Protein AF-A0A0F9W7M0-F1 (afdb_monomer)

Radius of gyration: 15.9 Å; Cα contacts (8 Å, |Δi|>4): 234; chains: 1; bounding box: 41×30×45 Å

Organism: NCBI:txid412755

InterPro domains:
  IPR019096 YopX protein [PF09643] (5-128)
  IPR023385 YopX-like, C-terminal [G3DSA:2.30.30.290] (52-131)

Secondary structure (DSSP, 8-state):
-----B-EEETTTTEEE--S--EEEE-TTS-EEEEETTEEE-GGGSPBEEEEE-TTSPEEETTEEEEE---S---TTS-SS---EEEEEETTEEEEE-TTS-EEEGGGS-TTSEEEEEETTT-THHHHT--

Foldseek 3Di:
DADKFKWAADPVVLDIDGFPDWDWDADPVGQIWIDTPVDIHHVVRIWIFQRDAALVRHTDTAQFKKAFDDAPPPDPPDDPPFRIFGWHDDPHHIFTQTLVRDTHHPVSGDRNRIDGDGGCRNCVVSVVVND

pLDDT: mean 82.36, std 14.89, range [33.66, 96.12]

Mean predicted aligned error: 7.08 Å

Structure (mmCIF, N/CA/C/O backbone):
data_AF-A0A0F9W7M0-F1
#
_entry.id   AF-A0A0F9W7M0-F1
#
loop_
_atom_site.group_PDB
_atom_site.id
_atom_site.type_symbol
_atom_site.label_atom_id
_atom_site.label_alt_id
_atom_site.label_comp_id
_atom_site.label_asym_id
_atom_site.label_entity_id
_atom_site.label_seq_id
_ato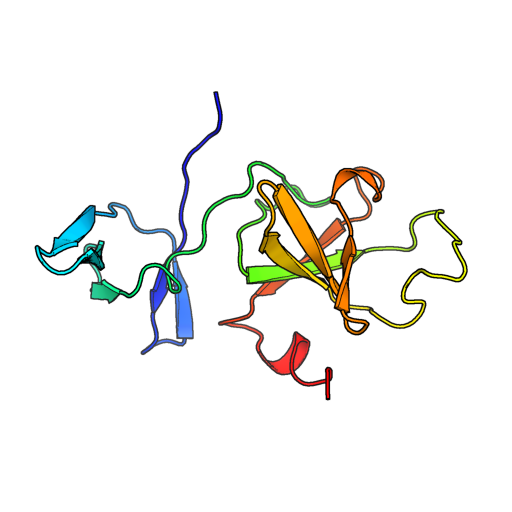m_site.pdbx_PDB_ins_code
_atom_site.Cartn_x
_atom_site.Cartn_y
_atom_site.Cartn_z
_atom_site.occupancy
_atom_site.B_iso_or_equiv
_atom_site.auth_seq_id
_atom_site.auth_comp_id
_atom_site.auth_asym_id
_atom_site.auth_atom_id
_atom_site.pdbx_PDB_model_num
ATOM 1 N N . MET A 1 1 ? -12.058 15.773 -8.228 1.00 71.75 1 MET A N 1
ATOM 2 C CA . MET A 1 1 ? -12.219 15.351 -6.819 1.00 71.75 1 MET A CA 1
ATOM 3 C C . MET A 1 1 ? -11.496 14.021 -6.678 1.00 71.75 1 MET A C 1
ATOM 5 O O . MET A 1 1 ? -11.633 13.215 -7.587 1.00 71.75 1 MET A O 1
ATOM 9 N N . ARG A 1 2 ? -10.663 13.841 -5.647 1.00 83.25 2 ARG A N 1
ATOM 10 C CA . ARG A 1 2 ? -9.911 12.597 -5.409 1.00 83.25 2 ARG A CA 1
ATOM 11 C C . ARG A 1 2 ? -10.854 11.555 -4.789 1.00 83.25 2 ARG A C 1
ATOM 13 O O . ARG A 1 2 ? -11.588 11.908 -3.871 1.00 83.25 2 ARG A O 1
ATOM 20 N N . GLU A 1 3 ? -10.842 10.315 -5.272 1.00 90.62 3 GLU A N 1
ATOM 21 C CA . GLU A 1 3 ? -11.540 9.195 -4.631 1.00 90.62 3 GLU A CA 1
ATOM 22 C C . GLU A 1 3 ? -10.827 8.814 -3.329 1.00 90.62 3 GLU A C 1
ATOM 24 O O . GLU A 1 3 ? -9.600 8.709 -3.289 1.00 90.62 3 GLU A O 1
ATOM 29 N N . ILE A 1 4 ? -11.595 8.597 -2.264 1.00 90.19 4 ILE A N 1
ATOM 30 C CA . ILE A 1 4 ? -11.077 8.158 -0.966 1.00 90.19 4 ILE A CA 1
ATOM 31 C C . ILE A 1 4 ? -11.478 6.695 -0.798 1.00 90.19 4 ILE A C 1
ATOM 33 O O . ILE A 1 4 ? -12.663 6.387 -0.684 1.00 90.19 4 ILE A O 1
ATOM 37 N N . LYS A 1 5 ? -10.488 5.801 -0.835 1.00 92.81 5 LYS A N 1
ATOM 38 C CA . LYS A 1 5 ? -10.652 4.354 -0.656 1.00 92.81 5 LYS A CA 1
ATOM 39 C C . LYS A 1 5 ? -9.522 3.843 0.214 1.00 92.81 5 LYS A C 1
ATOM 41 O O . LYS A 1 5 ? -8.398 4.326 0.111 1.00 92.81 5 LYS A O 1
ATOM 46 N N . PHE A 1 6 ? -9.817 2.830 1.008 1.00 92.38 6 PHE A N 1
ATOM 47 C CA . PHE A 1 6 ? -8.856 2.226 1.911 1.00 92.38 6 PHE A CA 1
ATOM 48 C C . PHE A 1 6 ? -8.898 0.708 1.786 1.00 92.38 6 PHE A C 1
ATOM 50 O O . PHE A 1 6 ? -9.940 0.125 1.474 1.00 92.38 6 PHE A O 1
ATOM 57 N N . ARG A 1 7 ? -7.762 0.081 2.070 1.00 93.56 7 ARG A N 1
ATOM 58 C CA . ARG A 1 7 ? -7.688 -1.316 2.499 1.00 93.56 7 ARG A CA 1
ATOM 59 C C . ARG A 1 7 ? -7.415 -1.331 3.997 1.00 93.56 7 ARG A C 1
ATOM 61 O O . ARG A 1 7 ? -7.010 -0.317 4.553 1.00 93.56 7 ARG A O 1
ATOM 68 N N . ALA A 1 8 ? -7.619 -2.467 4.638 1.00 92.62 8 ALA A N 1
ATOM 69 C CA . ALA A 1 8 ? -7.159 -2.690 5.998 1.00 92.62 8 ALA A CA 1
ATOM 70 C C . ALA A 1 8 ? -6.433 -4.033 6.074 1.00 92.62 8 ALA A C 1
ATOM 72 O O . ALA A 1 8 ? -6.803 -4.986 5.385 1.00 92.62 8 ALA A O 1
ATOM 73 N N . HIS A 1 9 ? -5.360 -4.071 6.858 1.00 91.81 9 HIS A N 1
ATOM 74 C CA . HIS A 1 9 ? -4.574 -5.269 7.126 1.00 91.81 9 HIS A CA 1
ATOM 75 C C . HIS A 1 9 ? -5.089 -5.959 8.378 1.00 91.81 9 HIS A C 1
ATOM 77 O O . HIS A 1 9 ? -5.116 -5.365 9.452 1.00 91.81 9 HIS A O 1
ATOM 83 N N . ASP A 1 10 ? -5.494 -7.218 8.236 1.00 88.50 10 ASP A N 1
ATOM 84 C CA . ASP A 1 10 ? -5.802 -8.080 9.371 1.00 88.50 10 ASP A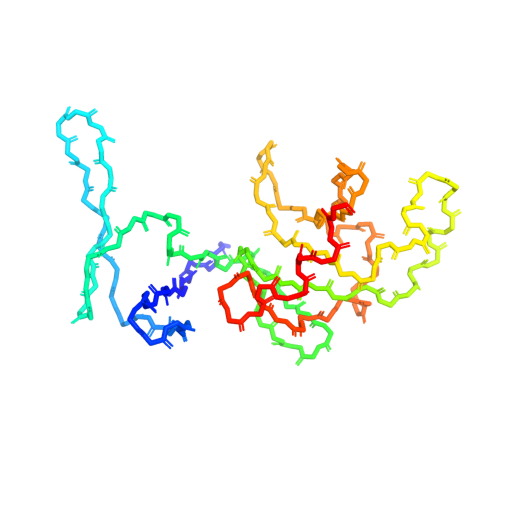 CA 1
ATOM 85 C C . ASP A 1 10 ? -4.516 -8.784 9.841 1.00 88.50 10 ASP A C 1
ATOM 87 O O . ASP A 1 10 ? -4.023 -9.675 9.139 1.00 88.50 10 ASP A O 1
ATOM 91 N N . PRO A 1 11 ? -3.976 -8.446 11.028 1.00 82.56 11 PRO A N 1
ATOM 92 C CA . PRO A 1 11 ? -2.740 -9.040 11.526 1.00 82.56 11 PRO A CA 1
ATOM 93 C C . PRO A 1 11 ? -2.891 -10.521 11.899 1.00 82.56 11 PRO A C 1
ATOM 95 O O . PRO A 1 11 ? -1.885 -11.213 12.036 1.00 82.56 11 PRO A O 1
ATOM 98 N N . VAL A 1 12 ? -4.120 -11.026 12.073 1.00 85.44 12 VAL A N 1
ATOM 99 C CA . VAL A 1 12 ? -4.370 -12.435 12.410 1.00 85.44 12 VAL A CA 1
ATOM 100 C C . VAL A 1 12 ? -4.256 -13.313 11.171 1.00 85.44 12 VAL A C 1
ATOM 102 O O . VAL A 1 12 ? -3.610 -14.359 11.210 1.00 85.44 12 VAL A O 1
ATOM 105 N N . THR A 1 13 ? -4.885 -12.906 10.068 1.00 89.31 13 THR A N 1
ATOM 106 C CA . THR A 1 13 ? -4.849 -13.664 8.806 1.00 89.31 13 THR A CA 1
ATOM 107 C C . THR A 1 13 ? -3.705 -13.254 7.884 1.00 89.31 13 THR A C 1
ATOM 109 O O . THR A 1 13 ? -3.424 -13.965 6.918 1.00 89.31 13 THR A O 1
ATOM 112 N N . ASN A 1 14 ? -3.043 -12.139 8.195 1.00 89.25 14 ASN A N 1
ATOM 113 C CA . ASN A 1 14 ? -2.035 -11.476 7.380 1.00 89.25 14 ASN A CA 1
ATOM 114 C C . ASN A 1 14 ? -2.525 -11.154 5.958 1.00 89.25 14 ASN A C 1
ATOM 116 O O . ASN A 1 14 ? -1.805 -11.378 4.989 1.00 89.25 14 ASN A O 1
ATOM 120 N N . LYS A 1 15 ? -3.769 -10.676 5.830 1.00 90.50 15 LYS A N 1
ATOM 121 C CA . LYS A 1 15 ? -4.394 -10.349 4.540 1.00 90.50 15 LYS A CA 1
ATOM 122 C C . LYS A 1 15 ? -4.917 -8.927 4.499 1.00 90.50 15 LYS A C 1
ATOM 124 O O . LYS A 1 15 ? -5.363 -8.390 5.516 1.00 90.50 15 LYS A O 1
ATOM 129 N N . LEU A 1 16 ? -4.911 -8.345 3.303 1.00 92.50 16 LEU A N 1
ATOM 130 C CA . LEU A 1 16 ? -5.611 -7.095 3.037 1.00 92.50 16 LEU A CA 1
ATOM 131 C C . LEU A 1 16 ? -7.055 -7.371 2.615 1.00 92.50 16 LEU A C 1
ATOM 133 O O . LEU A 1 16 ? -7.344 -8.271 1.827 1.00 92.50 16 LEU A O 1
ATOM 137 N N . PHE A 1 17 ? -7.977 -6.549 3.096 1.00 91.12 17 PHE A N 1
ATOM 138 C CA . PHE A 1 17 ? -9.376 -6.571 2.679 1.00 91.12 17 PHE A CA 1
ATOM 139 C C . PHE A 1 17 ? -9.887 -5.144 2.479 1.00 91.12 17 PHE A C 1
ATOM 141 O O . PHE A 1 17 ? -9.297 -4.173 2.957 1.00 91.12 17 PHE A O 1
ATOM 148 N N . GLN A 1 18 ? -10.991 -5.012 1.746 1.00 90.81 18 GLN A N 1
ATOM 149 C CA . GLN A 1 18 ? -11.701 -3.744 1.615 1.00 90.81 18 GLN A CA 1
ATOM 150 C C . GLN A 1 18 ? -12.784 -3.662 2.696 1.00 90.81 18 GLN A C 1
ATOM 152 O O . GLN A 1 18 ? -13.761 -4.412 2.628 1.00 90.81 18 GLN A O 1
ATOM 157 N N . PRO A 1 19 ? -12.629 -2.791 3.705 1.00 89.00 19 PRO A N 1
ATOM 158 C CA . PRO A 1 19 ? -13.664 -2.594 4.706 1.00 89.00 19 PRO A CA 1
ATOM 159 C C . PRO A 1 19 ? -14.886 -1.899 4.099 1.00 89.00 19 PRO A C 1
ATOM 161 O O . PRO A 1 19 ? -14.760 -0.997 3.272 1.00 89.00 19 PRO A O 1
ATOM 164 N N . SER A 1 20 ? -16.081 -2.279 4.555 1.00 88.69 20 SER A N 1
ATOM 165 C CA . SER A 1 20 ? -17.325 -1.577 4.207 1.00 88.69 20 SER A CA 1
ATOM 166 C C . SER A 1 20 ? -17.455 -0.225 4.912 1.00 88.69 20 SER A C 1
ATOM 168 O O . SER A 1 20 ? -18.181 0.646 4.443 1.00 88.69 20 SER A O 1
ATOM 170 N N . GLU A 1 21 ? -16.770 -0.063 6.046 1.00 90.12 21 GLU A N 1
ATOM 171 C CA . GLU A 1 21 ? -16.757 1.146 6.863 1.00 90.12 21 GLU A CA 1
ATOM 172 C C . GLU A 1 21 ? -15.416 1.275 7.599 1.00 90.12 21 GLU A C 1
ATOM 174 O O . GLU A 1 21 ? -14.847 0.283 8.073 1.00 90.12 21 GLU A O 1
ATOM 179 N N . ILE A 1 22 ? -14.933 2.515 7.690 1.00 90.06 22 ILE A N 1
ATOM 180 C CA . ILE A 1 22 ? -13.765 2.932 8.466 1.00 90.06 22 ILE A CA 1
ATOM 181 C C . ILE A 1 22 ? -14.153 4.168 9.273 1.00 90.06 22 ILE A C 1
ATOM 183 O O . ILE A 1 22 ? -14.644 5.148 8.710 1.00 90.06 22 ILE A O 1
ATOM 187 N N . ILE A 1 23 ? -13.879 4.139 10.575 1.00 92.56 23 ILE A N 1
ATOM 188 C CA . ILE A 1 23 ? -14.094 5.261 11.488 1.00 92.56 23 ILE A CA 1
ATOM 189 C C . ILE A 1 23 ? -12.768 5.609 12.159 1.00 92.56 23 ILE A C 1
ATOM 191 O O . ILE A 1 23 ? -12.180 4.784 12.856 1.00 92.56 23 ILE A O 1
ATOM 195 N N . PHE A 1 24 ? -12.315 6.848 11.975 1.00 91.69 24 PHE A N 1
ATOM 196 C CA . PHE A 1 24 ? -11.146 7.378 12.670 1.00 91.69 24 PHE A CA 1
ATOM 197 C C . PHE A 1 24 ? -11.568 7.956 14.021 1.00 91.69 24 PHE A C 1
ATOM 199 O O . PHE A 1 24 ? -12.367 8.892 14.087 1.00 91.69 24 PHE A O 1
ATOM 206 N N . HIS A 1 25 ? -11.010 7.414 15.097 1.00 93.75 25 HIS A N 1
ATOM 207 C CA . HIS A 1 25 ? -11.172 7.923 16.451 1.00 93.75 25 HIS A CA 1
ATOM 208 C C . HIS A 1 25 ? -9.912 8.669 16.854 1.00 93.75 25 HIS A C 1
ATOM 210 O O . HIS A 1 25 ? -8.826 8.103 16.802 1.00 93.75 25 HIS A O 1
ATOM 216 N N . VAL A 1 26 ? -10.068 9.926 17.262 1.00 94.38 26 VAL A N 1
ATOM 217 C CA . VAL A 1 26 ? -8.973 10.751 17.776 1.00 94.38 26 VAL A CA 1
ATOM 218 C C . VAL A 1 26 ? -9.192 10.952 19.268 1.00 94.38 26 VAL A C 1
ATOM 220 O O . VAL A 1 26 ? -10.213 11.503 19.688 1.00 94.38 26 VAL A O 1
ATOM 223 N N . GLU A 1 27 ? -8.251 10.471 20.065 1.00 92.94 27 GLU A N 1
ATOM 224 C CA . GLU A 1 27 ? -8.249 10.627 21.512 1.00 92.94 27 GLU A CA 1
ATOM 225 C C . GLU A 1 27 ? -7.791 12.030 21.933 1.00 92.94 27 GLU A C 1
ATOM 227 O O . GLU A 1 27 ? -7.246 12.811 21.151 1.00 92.94 27 GLU A O 1
ATOM 232 N N . LYS A 1 28 ? -8.026 12.380 23.204 1.00 94.56 28 LYS A N 1
ATOM 233 C CA . LYS A 1 28 ? -7.680 13.709 23.742 1.00 94.56 28 LYS A CA 1
ATOM 234 C C . LYS A 1 28 ? -6.174 13.973 23.777 1.00 94.56 28 LYS A C 1
ATOM 236 O O . LYS A 1 28 ? -5.771 15.131 23.756 1.00 94.56 28 LYS A O 1
ATOM 241 N N . ASP A 1 29 ? -5.371 12.921 23.868 1.00 94.69 29 ASP A N 1
ATOM 242 C CA . ASP A 1 29 ? -3.909 12.972 23.813 1.00 94.69 29 ASP A CA 1
ATOM 243 C C . ASP A 1 29 ? -3.360 12.964 22.375 1.00 94.69 29 ASP A C 1
ATOM 245 O O . ASP A 1 29 ? -2.152 13.073 22.175 1.00 94.69 29 ASP A O 1
ATOM 249 N N . GLY A 1 30 ? -4.242 12.900 21.372 1.00 91.44 30 GLY A N 1
ATOM 250 C CA . GLY A 1 30 ? -3.887 12.894 19.959 1.00 91.44 30 GLY A CA 1
ATOM 251 C C . GLY A 1 30 ? -3.622 11.506 19.381 1.00 91.44 30 GLY A C 1
ATOM 252 O O . GLY A 1 30 ? -3.293 11.421 18.197 1.00 91.44 30 GLY A O 1
ATOM 253 N N . HIS A 1 31 ? -3.775 10.424 20.153 1.00 92.44 31 HIS A N 1
ATOM 254 C CA . HIS A 1 31 ? -3.721 9.075 19.595 1.00 92.44 31 HIS A CA 1
ATOM 255 C C . HIS A 1 31 ? -4.882 8.830 18.625 1.00 92.44 31 HIS A C 1
ATOM 257 O O . HIS A 1 31 ? -6.003 9.293 18.844 1.00 92.44 31 HIS A O 1
ATOM 263 N N . ILE A 1 32 ? -4.600 8.126 17.525 1.00 92.94 32 ILE A N 1
ATOM 264 C CA . ILE A 1 32 ? -5.581 7.830 16.479 1.00 92.94 32 ILE A CA 1
ATOM 265 C C . ILE A 1 32 ? -5.744 6.320 16.362 1.00 92.94 32 ILE A C 1
ATOM 267 O O . ILE A 1 32 ? -4.761 5.605 16.179 1.00 92.94 32 ILE A O 1
ATOM 271 N N . TRP A 1 33 ? -6.993 5.868 16.389 1.00 92.38 33 TRP A N 1
ATOM 272 C CA . TRP A 1 33 ? -7.380 4.486 16.126 1.00 92.38 33 TRP A CA 1
ATOM 273 C C . TRP A 1 33 ? -8.341 4.419 14.953 1.00 92.38 33 TRP A C 1
ATOM 275 O O . TRP A 1 33 ? -9.120 5.347 14.716 1.00 92.38 33 TRP A O 1
ATOM 285 N N . VAL A 1 34 ? -8.319 3.298 14.243 1.00 90.88 34 VAL A N 1
ATOM 286 C CA . VAL A 1 34 ? -9.252 3.027 13.157 1.00 90.88 34 VAL A CA 1
ATOM 287 C C . VAL A 1 34 ? -10.162 1.873 13.538 1.00 90.88 34 VAL A C 1
ATOM 289 O O . VAL A 1 34 ? -9.702 0.752 13.716 1.00 90.88 34 VAL A O 1
ATOM 292 N N . ASN A 1 35 ? -11.460 2.144 13.625 1.00 90.56 35 ASN A N 1
ATOM 293 C CA . ASN A 1 35 ? -12.482 1.127 13.830 1.00 90.56 35 ASN A CA 1
ATOM 294 C C . ASN A 1 35 ? -13.082 0.693 12.493 1.00 90.56 35 ASN A C 1
ATOM 296 O O . ASN A 1 35 ? -13.402 1.517 11.635 1.00 90.56 35 ASN A O 1
ATOM 300 N N . SER A 1 36 ? -13.274 -0.612 12.346 1.00 87.00 36 SER A N 1
ATOM 301 C CA . SER A 1 36 ? -13.943 -1.246 11.213 1.00 87.00 36 SER A CA 1
ATOM 302 C C . SER A 1 36 ? -14.780 -2.430 11.717 1.00 87.00 36 SER A C 1
ATOM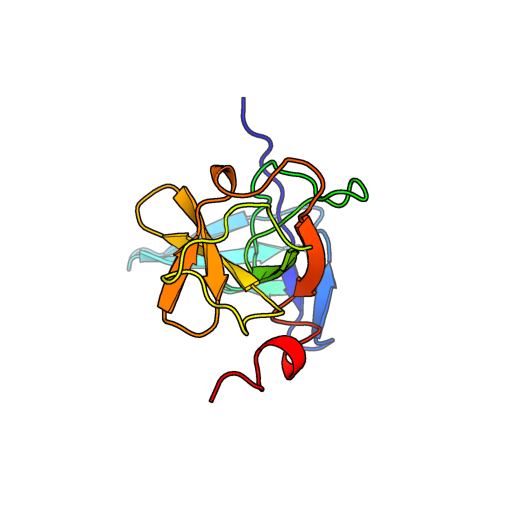 304 O O . SER A 1 36 ? -14.491 -2.947 12.799 1.00 87.00 36 SER A O 1
ATOM 306 N N . PRO A 1 37 ? -15.779 -2.931 10.961 1.00 84.38 37 PRO A N 1
ATOM 307 C CA . PRO A 1 37 ? -16.573 -4.092 11.376 1.00 84.38 37 PRO A CA 1
ATOM 308 C C . PRO A 1 37 ? -15.772 -5.352 11.718 1.00 84.38 37 PRO A C 1
ATOM 310 O O . PRO A 1 37 ? -16.313 -6.257 12.349 1.00 84.38 37 PRO A O 1
ATOM 313 N N . ILE A 1 38 ? -14.506 -5.425 11.305 1.00 80.19 38 ILE A N 1
ATOM 314 C CA . ILE A 1 38 ? -13.656 -6.580 11.572 1.00 80.19 38 ILE A CA 1
ATOM 315 C C . ILE A 1 38 ? -12.575 -6.347 12.642 1.00 80.19 38 ILE A C 1
ATOM 317 O O . ILE A 1 38 ? -11.823 -7.272 12.935 1.00 80.19 38 ILE A O 1
ATOM 321 N N . GLY A 1 39 ? -12.462 -5.144 13.218 1.00 85.06 39 GLY A N 1
ATOM 322 C CA . GLY A 1 39 ? -11.443 -4.883 14.235 1.00 85.06 39 GLY A CA 1
ATOM 323 C C . GLY A 1 39 ? -11.075 -3.419 14.452 1.00 85.06 39 GLY A C 1
ATOM 324 O O . GLY A 1 39 ? -11.621 -2.509 13.825 1.00 85.06 39 GLY A O 1
ATOM 325 N N . ILE A 1 40 ? -10.125 -3.234 15.369 1.00 87.38 40 ILE A N 1
ATOM 326 C CA . ILE A 1 40 ? -9.484 -1.957 15.685 1.00 87.38 40 ILE A CA 1
ATOM 327 C C . ILE A 1 40 ? -8.044 -2.023 15.184 1.00 87.38 40 ILE A C 1
ATOM 329 O O . ILE A 1 40 ? -7.324 -2.973 15.490 1.00 87.38 40 ILE A O 1
ATOM 333 N N . PHE A 1 41 ? -7.635 -1.008 14.437 1.00 86.81 41 PHE A N 1
ATOM 334 C CA . PHE A 1 41 ? -6.347 -0.938 13.761 1.00 86.81 41 PHE A CA 1
ATOM 335 C C . PHE A 1 41 ? -5.624 0.360 14.108 1.00 86.81 41 PHE A C 1
ATOM 337 O O . PHE A 1 41 ? -6.242 1.359 14.495 1.00 86.81 41 PHE A O 1
ATOM 344 N N . THR A 1 42 ? -4.308 0.364 13.923 1.00 89.31 42 THR A N 1
ATOM 345 C CA . THR A 1 42 ? -3.548 1.608 13.816 1.00 89.31 42 THR A CA 1
ATOM 346 C C . THR A 1 42 ? -3.752 2.211 12.415 1.00 89.31 42 THR A C 1
ATOM 348 O O . THR A 1 42 ? -4.050 1.473 11.471 1.00 89.31 42 THR A O 1
ATOM 351 N N . PRO A 1 43 ? -3.626 3.538 12.229 1.00 87.44 43 PRO A N 1
ATOM 352 C CA . PRO A 1 43 ? -3.799 4.173 10.915 1.00 87.44 43 PRO A CA 1
ATOM 353 C C . PRO A 1 43 ? -2.876 3.602 9.828 1.00 87.44 43 PRO A C 1
ATOM 355 O O . PRO A 1 43 ? -3.259 3.474 8.672 1.00 87.44 43 PRO A O 1
ATOM 358 N N . ASP A 1 44 ? -1.672 3.214 10.225 1.00 87.50 44 ASP A N 1
ATOM 359 C CA . ASP A 1 44 ? -0.629 2.562 9.434 1.00 87.50 44 ASP A CA 1
ATOM 360 C C . ASP A 1 44 ? -0.996 1.147 8.961 1.00 87.50 44 ASP A C 1
ATOM 362 O O . ASP A 1 44 ? -0.370 0.642 8.034 1.00 87.50 44 ASP A O 1
ATOM 366 N N . ALA A 1 45 ? -2.032 0.520 9.520 1.00 90.81 45 ALA A N 1
ATOM 367 C CA . ALA A 1 45 ? -2.600 -0.731 9.016 1.00 90.81 45 ALA A CA 1
ATOM 368 C C . ALA A 1 45 ? -3.768 -0.506 8.034 1.00 90.81 45 ALA A C 1
ATOM 370 O O . ALA A 1 45 ? -4.441 -1.464 7.648 1.00 90.81 45 ALA A O 1
ATOM 371 N N . VAL A 1 46 ? -4.025 0.743 7.619 1.00 92.69 46 VAL A N 1
ATOM 372 C CA . VAL A 1 46 ? -5.156 1.114 6.752 1.00 92.69 46 VAL A CA 1
ATOM 373 C C . VAL A 1 46 ? -4.669 1.881 5.514 1.00 92.69 46 VAL A C 1
ATOM 375 O O . VAL A 1 46 ? -4.808 3.106 5.436 1.00 92.69 46 VAL A O 1
ATOM 378 N N . PRO A 1 47 ? -4.077 1.191 4.520 1.00 92.94 47 PRO A N 1
ATOM 379 C CA . PRO A 1 47 ? -3.474 1.860 3.377 1.00 92.94 47 PRO A CA 1
ATOM 380 C C . PRO A 1 47 ? -4.493 2.567 2.483 1.00 92.94 47 PRO A C 1
ATOM 382 O O . PRO A 1 47 ? -5.568 2.038 2.188 1.00 92.94 47 PRO A O 1
ATOM 385 N N . ASN A 1 48 ? -4.128 3.755 2.000 1.00 93.31 48 ASN A N 1
ATOM 386 C CA . ASN A 1 48 ? -4.987 4.616 1.189 1.00 93.31 48 ASN A CA 1
ATOM 387 C C . ASN A 1 48 ? -4.727 4.453 -0.316 1.00 93.31 48 ASN A C 1
ATOM 389 O O . ASN A 1 48 ? -3.582 4.365 -0.759 1.00 93.31 48 ASN A O 1
ATOM 393 N N . TYR A 1 49 ? -5.791 4.491 -1.117 1.00 95.00 49 TYR A N 1
ATOM 394 C CA . TYR A 1 49 ? -5.717 4.518 -2.575 1.00 95.00 49 TYR A CA 1
ATOM 395 C C . TYR A 1 49 ? -5.080 5.820 -3.075 1.00 95.00 49 TYR A C 1
ATOM 397 O O . TYR A 1 49 ? -5.592 6.926 -2.849 1.00 95.00 49 TYR A O 1
ATOM 405 N N . ILE A 1 50 ? -4.000 5.717 -3.849 1.00 93.31 50 ILE A N 1
ATOM 406 C CA . ILE A 1 50 ? -3.250 6.892 -4.320 1.00 93.31 50 ILE A CA 1
ATOM 407 C C . ILE A 1 50 ? -3.885 7.571 -5.541 1.00 93.31 50 ILE A C 1
ATOM 409 O O . ILE A 1 50 ? -3.356 8.563 -6.035 1.00 93.31 50 ILE A O 1
ATOM 413 N N . ASN A 1 51 ? -5.041 7.078 -6.007 1.00 92.44 51 ASN A N 1
ATOM 414 C CA . ASN A 1 51 ? -5.742 7.565 -7.204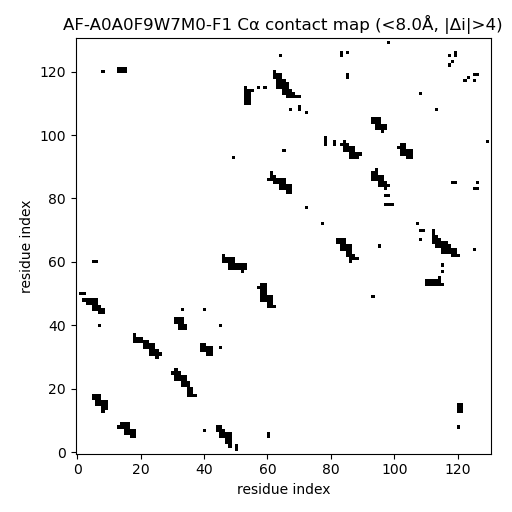 1.00 92.44 51 ASN A CA 1
ATOM 415 C C . ASN A 1 51 ? -5.025 7.283 -8.527 1.00 92.44 51 ASN A C 1
ATOM 417 O O . ASN A 1 51 ? -5.276 7.952 -9.528 1.00 92.44 51 ASN A O 1
ATOM 421 N N . LEU A 1 52 ? -4.171 6.261 -8.538 1.00 91.69 52 LEU A N 1
ATOM 422 C CA . LEU A 1 52 ? -3.497 5.768 -9.730 1.00 91.69 52 LEU A CA 1
ATOM 423 C C . LEU A 1 52 ? -3.782 4.284 -9.913 1.00 91.69 52 LEU A C 1
ATOM 425 O O . LEU A 1 52 ? -3.921 3.540 -8.944 1.00 91.69 52 LEU A O 1
ATOM 429 N N . LYS A 1 53 ? -3.837 3.865 -11.173 1.00 92.69 53 LYS A N 1
ATOM 430 C CA . LYS A 1 53 ? -3.894 2.460 -11.554 1.00 92.69 53 LYS A CA 1
ATOM 431 C C . LYS A 1 53 ? -2.600 2.073 -12.248 1.00 92.69 53 LYS A C 1
ATOM 433 O O . LYS A 1 53 ? -2.000 2.903 -12.933 1.00 92.69 53 LYS A O 1
ATOM 438 N N . ASP A 1 54 ? -2.183 0.836 -12.049 1.00 92.62 54 ASP A N 1
ATOM 439 C CA . ASP A 1 54 ? -1.038 0.259 -12.739 1.00 92.62 54 ASP A CA 1
ATOM 440 C C . ASP A 1 54 ? -1.380 -0.084 -14.206 1.00 92.62 54 ASP A C 1
ATOM 442 O O . ASP A 1 54 ? -2.495 0.165 -14.682 1.00 92.62 54 ASP A O 1
ATOM 446 N N . LYS A 1 55 ? -0.427 -0.666 -14.943 1.00 91.06 55 LYS A N 1
ATOM 447 C CA . LYS A 1 55 ? -0.610 -1.044 -16.355 1.00 91.06 55 LYS A CA 1
ATOM 448 C C . LYS A 1 55 ? -1.719 -2.078 -16.589 1.00 91.06 55 LYS A C 1
ATOM 450 O O . LYS A 1 55 ? -2.258 -2.149 -17.690 1.00 91.06 55 LYS A O 1
ATOM 455 N N . ASN A 1 56 ? -2.068 -2.855 -15.565 1.00 92.88 56 ASN A N 1
ATOM 456 C CA . ASN A 1 56 ? -3.100 -3.888 -15.599 1.00 92.88 56 ASN A CA 1
ATOM 457 C C . ASN A 1 56 ? -4.461 -3.365 -15.096 1.00 92.88 56 ASN A C 1
ATOM 459 O O . ASN A 1 56 ? -5.429 -4.121 -15.015 1.00 92.88 56 ASN A O 1
ATOM 463 N N . GLY A 1 57 ? -4.563 -2.071 -14.766 1.00 92.56 57 GLY A N 1
ATOM 464 C CA . GLY A 1 57 ? -5.784 -1.457 -14.249 1.00 92.56 57 GLY A CA 1
ATOM 465 C C . GLY A 1 57 ? -6.034 -1.716 -12.760 1.00 92.56 57 GLY A C 1
ATOM 466 O O . GLY A 1 57 ? -7.124 -1.392 -12.272 1.00 92.56 57 GLY A O 1
ATOM 467 N N . VAL A 1 58 ? -5.052 -2.264 -12.040 1.00 94.88 58 VAL A N 1
ATOM 468 C CA . VAL A 1 58 ? -5.109 -2.492 -10.593 1.00 94.88 58 VAL A CA 1
ATOM 469 C C . VAL A 1 58 ? -4.920 -1.159 -9.879 1.00 94.88 58 VAL A C 1
ATOM 471 O O . VAL A 1 58 ? -4.003 -0.400 -10.180 1.00 94.88 58 VAL A O 1
ATOM 474 N N . GLU A 1 59 ? -5.813 -0.848 -8.943 1.00 95.50 59 GLU A N 1
ATOM 475 C CA . GLU A 1 59 ? -5.691 0.330 -8.081 1.00 95.50 59 GLU A CA 1
ATOM 476 C C . GLU A 1 59 ? -4.462 0.217 -7.172 1.00 95.50 59 GLU A C 1
ATOM 478 O O . GLU A 1 59 ? -4.297 -0.796 -6.491 1.00 95.50 59 GLU A O 1
ATOM 483 N N . ILE A 1 60 ? -3.650 1.276 -7.136 1.00 95.06 60 ILE A N 1
ATOM 484 C CA . ILE A 1 60 ? -2.420 1.355 -6.344 1.00 95.06 60 ILE A CA 1
ATOM 485 C C . ILE A 1 60 ? -2.712 2.003 -4.985 1.00 95.06 60 ILE A C 1
ATOM 487 O O . ILE A 1 60 ? -3.285 3.095 -4.910 1.00 95.06 60 ILE A O 1
ATOM 491 N N . TYR A 1 61 ? -2.292 1.354 -3.909 1.00 96.12 61 TYR A N 1
ATOM 492 C CA . TYR A 1 61 ? -2.444 1.799 -2.528 1.00 96.12 61 TYR A CA 1
ATOM 493 C C . TYR A 1 61 ? -1.077 2.089 -1.897 1.00 96.12 61 TYR A C 1
ATOM 495 O O . TYR A 1 61 ? -0.033 1.656 -2.385 1.00 96.12 61 TYR A O 1
ATOM 503 N N . GLU A 1 62 ? -1.070 2.846 -0.802 1.00 95.12 62 GLU A N 1
ATOM 504 C CA . GLU A 1 62 ? 0.105 2.944 0.069 1.00 95.12 62 GLU A CA 1
ATOM 505 C C . GLU A 1 62 ? 0.586 1.543 0.493 1.00 95.12 62 GLU A C 1
ATOM 507 O O . GLU A 1 62 ? -0.215 0.634 0.696 1.00 95.12 62 GLU A O 1
ATOM 512 N N . GLY A 1 63 ? 1.900 1.338 0.584 1.00 93.81 63 GLY A N 1
ATOM 513 C CA . GLY A 1 63 ? 2.466 0.035 0.946 1.00 93.81 63 GLY A CA 1
ATOM 514 C C . GLY A 1 63 ? 2.383 -1.046 -0.142 1.00 93.81 63 GLY A C 1
ATOM 515 O O . GLY A 1 63 ? 2.922 -2.132 0.073 1.00 93.81 63 GLY A O 1
ATOM 516 N N . ASP A 1 64 ? 1.783 -0.777 -1.307 1.00 95.81 64 ASP A N 1
ATOM 517 C CA . ASP A 1 64 ? 1.921 -1.668 -2.463 1.00 95.81 64 ASP A CA 1
ATOM 518 C C . ASP A 1 64 ? 3.392 -1.721 -2.916 1.00 95.81 64 ASP A C 1
ATOM 520 O O . ASP A 1 64 ? 4.162 -0.767 -2.763 1.00 95.81 64 ASP A O 1
ATOM 524 N N . ILE A 1 65 ? 3.779 -2.857 -3.485 1.00 93.62 65 ILE A N 1
ATOM 525 C CA . ILE A 1 65 ? 5.094 -3.107 -4.065 1.00 93.62 65 ILE A CA 1
ATOM 526 C C . ILE A 1 65 ? 4.909 -3.184 -5.571 1.00 93.62 65 ILE A C 1
ATOM 528 O O . ILE A 1 65 ? 4.188 -4.043 -6.083 1.00 93.62 65 ILE A O 1
ATOM 532 N N . ALA A 1 66 ? 5.555 -2.270 -6.280 1.00 90.62 66 ALA A N 1
ATOM 533 C CA . ALA A 1 66 ? 5.464 -2.151 -7.717 1.00 90.62 66 ALA A CA 1
ATOM 534 C C . ALA A 1 66 ? 6.778 -2.531 -8.396 1.00 90.62 66 ALA A C 1
ATOM 536 O O . ALA A 1 66 ? 7.865 -2.152 -7.963 1.00 90.62 66 ALA A O 1
ATOM 537 N N . ARG A 1 67 ? 6.667 -3.229 -9.519 1.00 87.31 67 ARG A N 1
ATOM 538 C CA . ARG A 1 67 ? 7.740 -3.413 -10.488 1.00 87.31 67 ARG A CA 1
ATOM 539 C C . ARG A 1 67 ? 7.611 -2.348 -11.565 1.00 87.31 67 ARG A C 1
ATOM 541 O O . ARG A 1 67 ? 6.517 -2.106 -12.071 1.00 87.31 67 ARG A O 1
ATOM 548 N N . CYS A 1 68 ? 8.734 -1.744 -11.933 1.00 79.06 68 CYS A N 1
ATOM 549 C CA . CYS A 1 68 ? 8.801 -0.816 -13.053 1.00 79.06 68 CYS A CA 1
ATOM 550 C C . CYS A 1 68 ? 9.575 -1.474 -14.194 1.00 79.06 68 CYS A C 1
ATOM 552 O O . CYS A 1 68 ? 10.769 -1.733 -14.065 1.00 79.06 68 CYS A O 1
ATOM 554 N N . GLU A 1 69 ? 8.900 -1.765 -15.302 1.00 70.19 69 GLU A N 1
ATOM 555 C CA . GLU A 1 69 ? 9.582 -2.177 -16.527 1.00 70.19 69 GLU A CA 1
ATOM 556 C C . GLU A 1 69 ? 10.361 -0.984 -17.082 1.00 70.19 69 GLU A C 1
ATOM 558 O O . GLU A 1 69 ? 9.850 0.132 -17.114 1.00 70.19 69 GLU A O 1
ATOM 563 N N . GLU A 1 70 ? 11.620 -1.232 -17.439 1.00 59.28 70 GLU A N 1
ATOM 564 C CA . GLU A 1 70 ? 12.642 -0.279 -17.876 1.00 59.28 70 GLU A CA 1
ATOM 565 C C . GLU A 1 70 ? 12.052 1.007 -18.489 1.00 59.28 70 GLU A C 1
ATOM 567 O O . GLU A 1 70 ? 11.686 1.062 -19.666 1.00 59.28 70 GLU A O 1
ATOM 572 N N . SER A 1 71 ? 11.934 2.070 -17.683 1.00 50.47 71 SER A N 1
ATOM 573 C CA . SER A 1 71 ? 11.657 3.379 -18.253 1.00 50.47 71 SER A CA 1
ATOM 574 C C . SER A 1 71 ? 12.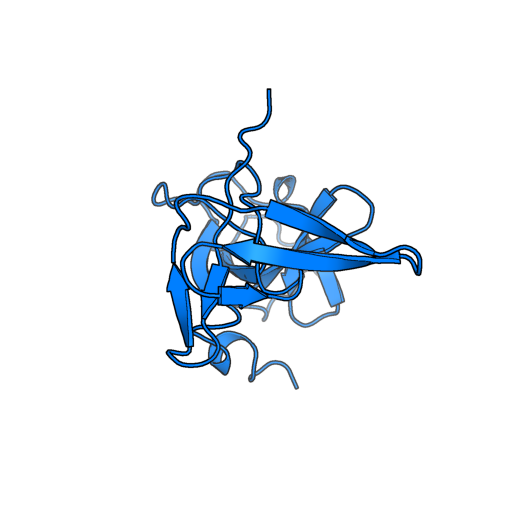912 3.790 -19.014 1.00 50.47 71 SER A C 1
ATOM 576 O O . SER A 1 71 ? 14.042 3.599 -18.564 1.00 50.47 71 SER A O 1
ATOM 578 N N . SER A 1 72 ? 12.739 4.399 -20.180 1.00 44.97 72 SER A N 1
ATOM 579 C CA . SER A 1 72 ? 13.818 4.990 -20.981 1.00 44.97 72 SER A CA 1
ATOM 580 C C . SER A 1 72 ? 14.625 6.078 -20.245 1.00 44.97 72 SER A C 1
ATOM 582 O O . SER A 1 72 ? 15.488 6.723 -20.840 1.00 44.97 72 SER A O 1
ATOM 584 N N . VAL A 1 73 ? 14.378 6.293 -18.950 1.00 45.97 73 VAL A N 1
ATOM 585 C CA . VAL A 1 73 ? 15.156 7.138 -18.051 1.00 45.97 73 VAL A CA 1
ATOM 586 C C . VAL A 1 73 ? 16.407 6.368 -17.615 1.00 45.97 73 VAL A C 1
ATOM 588 O O . VAL A 1 73 ? 16.611 6.018 -16.456 1.00 45.97 73 VAL A O 1
ATOM 591 N N . ARG A 1 74 ? 17.307 6.137 -18.579 1.00 46.00 74 ARG A N 1
ATOM 592 C CA . ARG A 1 74 ? 18.718 5.839 -18.307 1.00 46.00 74 ARG A CA 1
ATOM 593 C C . ARG A 1 74 ? 19.361 7.079 -17.695 1.00 46.00 74 ARG A C 1
ATOM 595 O O . ARG A 1 74 ? 20.055 7.824 -18.384 1.00 46.00 74 ARG A O 1
ATOM 602 N N . SER A 1 75 ? 19.143 7.321 -16.410 1.00 48.56 75 SER A N 1
ATOM 603 C CA . SER A 1 75 ? 20.021 8.212 -15.663 1.00 48.56 75 SER A CA 1
ATOM 604 C C . SER A 1 75 ? 20.956 7.366 -14.793 1.00 48.56 75 SER A C 1
ATOM 606 O O . SER A 1 75 ? 20.509 6.435 -14.129 1.00 48.56 75 SER A O 1
ATOM 608 N N . PRO A 1 76 ? 22.272 7.644 -14.804 1.00 49.66 76 PRO A N 1
ATOM 609 C CA . PRO A 1 76 ? 23.265 6.897 -14.029 1.00 49.66 76 PRO A CA 1
ATOM 610 C C . PRO A 1 76 ? 23.089 7.021 -12.504 1.00 49.66 76 PRO A C 1
ATOM 612 O O . PRO A 1 76 ? 23.820 6.364 -11.769 1.00 49.66 76 PRO A O 1
ATOM 615 N N . LEU A 1 77 ? 22.133 7.841 -12.049 1.00 51.62 77 LEU A N 1
ATOM 616 C CA . LEU A 1 77 ? 21.694 7.976 -10.657 1.00 51.62 77 LEU A CA 1
ATOM 617 C C . LEU A 1 77 ? 20.496 7.080 -10.306 1.00 51.62 77 LEU A C 1
ATOM 619 O O . LEU A 1 77 ? 20.117 7.021 -9.141 1.00 51.62 77 LEU A O 1
ATOM 623 N N . TYR A 1 78 ? 19.868 6.442 -11.296 1.00 55.00 78 TYR A N 1
ATOM 624 C CA . TYR A 1 78 ? 18.728 5.565 -11.070 1.00 55.00 78 TYR A CA 1
ATOM 625 C C . TYR A 1 78 ? 19.235 4.189 -10.691 1.00 55.00 78 TYR A C 1
ATOM 627 O O . TYR A 1 78 ? 20.205 3.680 -11.261 1.00 55.00 78 TYR A O 1
ATOM 635 N N . ASP A 1 79 ? 18.566 3.631 -9.699 1.00 54.62 79 ASP A N 1
ATOM 636 C CA . ASP A 1 79 ? 18.823 2.329 -9.135 1.00 54.62 79 ASP A CA 1
ATOM 637 C C . ASP A 1 79 ? 18.721 1.266 -10.239 1.00 54.62 79 ASP A C 1
ATOM 639 O O . ASP A 1 79 ? 17.646 0.777 -10.572 1.00 54.62 79 ASP A O 1
ATOM 643 N N . ARG A 1 80 ? 19.852 0.950 -10.883 1.00 51.41 80 ARG A N 1
ATOM 644 C CA . ARG A 1 80 ? 19.921 -0.046 -11.966 1.00 51.41 80 ARG A CA 1
ATOM 645 C C . ARG A 1 80 ? 19.618 -1.465 -11.470 1.00 51.41 80 ARG A C 1
ATOM 647 O O . ARG A 1 80 ? 19.630 -2.388 -12.281 1.00 51.41 80 ARG A O 1
ATOM 654 N N . TYR A 1 81 ? 19.380 -1.631 -10.168 1.00 51.75 81 TYR A N 1
ATOM 655 C CA . TYR A 1 81 ? 19.235 -2.915 -9.497 1.00 51.75 81 TYR A CA 1
ATOM 656 C C . TYR A 1 81 ? 17.929 -3.053 -8.706 1.00 51.75 81 TYR A C 1
ATOM 658 O O . TYR A 1 81 ? 17.483 -4.188 -8.533 1.00 51.75 81 TYR A O 1
ATOM 666 N N . ALA A 1 82 ? 17.282 -1.954 -8.294 1.00 58.44 82 ALA A N 1
ATOM 667 C CA . ALA A 1 82 ? 15.963 -2.036 -7.673 1.00 58.44 82 ALA A CA 1
ATOM 668 C C . ALA A 1 82 ? 14.940 -2.593 -8.674 1.00 58.44 82 ALA A C 1
ATOM 670 O O . ALA A 1 82 ? 14.553 -1.962 -9.658 1.00 58.44 82 ALA A O 1
ATOM 671 N N . THR A 1 83 ? 14.514 -3.823 -8.410 1.00 69.25 83 THR A N 1
ATOM 672 C CA . THR A 1 83 ? 13.503 -4.547 -9.193 1.00 69.25 83 THR A CA 1
ATOM 673 C C . THR A 1 83 ? 12.095 -4.352 -8.624 1.00 69.25 83 THR A C 1
ATOM 675 O O . THR A 1 83 ? 11.110 -4.585 -9.326 1.00 69.25 83 THR A O 1
ATOM 678 N N . HIS A 1 84 ? 12.012 -3.886 -7.375 1.00 83.31 84 HIS A N 1
ATOM 679 C CA . HIS A 1 84 ? 10.801 -3.742 -6.579 1.00 83.31 84 HIS A CA 1
ATOM 680 C C . HIS A 1 84 ? 10.828 -2.378 -5.884 1.00 83.31 84 HIS A C 1
ATOM 682 O O . HIS A 1 84 ? 11.842 -1.983 -5.318 1.00 83.31 84 HIS A O 1
ATOM 688 N N . PHE A 1 85 ? 9.715 -1.653 -5.923 1.00 87.00 85 PHE A N 1
ATOM 689 C CA . PHE A 1 85 ? 9.590 -0.331 -5.323 1.00 87.00 85 PHE A CA 1
ATOM 690 C C . PHE A 1 85 ? 8.375 -0.289 -4.413 1.00 87.00 85 PHE A C 1
ATOM 692 O O . PHE A 1 85 ? 7.273 -0.637 -4.829 1.00 87.00 85 PHE A O 1
ATOM 699 N N . LYS A 1 86 ? 8.546 0.203 -3.190 1.00 91.62 86 LYS A N 1
ATOM 700 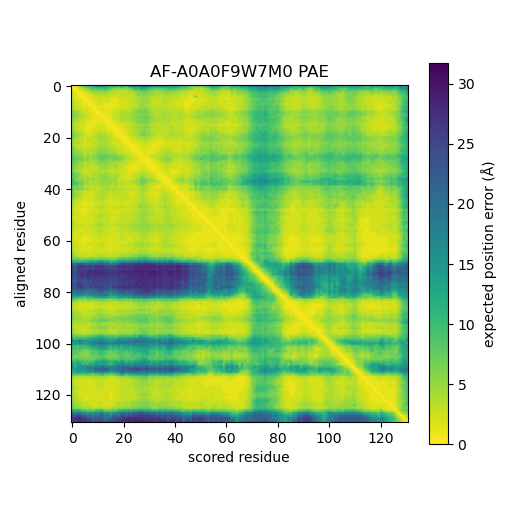C CA . LYS A 1 86 ? 7.435 0.399 -2.259 1.00 91.62 86 LYS A CA 1
ATOM 701 C C . LYS A 1 86 ? 6.753 1.742 -2.515 1.00 91.62 86 LYS A C 1
ATOM 703 O O . LYS A 1 86 ? 7.424 2.768 -2.613 1.00 91.62 86 LYS A O 1
ATOM 708 N N . VAL A 1 87 ? 5.427 1.754 -2.561 1.00 92.81 87 VAL A N 1
ATOM 709 C CA . VAL A 1 87 ? 4.623 2.977 -2.636 1.00 92.81 87 VAL A CA 1
ATOM 710 C C . VAL A 1 87 ? 4.569 3.641 -1.261 1.00 92.81 87 VAL A C 1
ATOM 712 O O . VAL A 1 87 ? 4.081 3.055 -0.296 1.00 92.81 87 VAL A O 1
ATOM 715 N N . GLU A 1 88 ? 5.060 4.875 -1.159 1.00 91.50 88 GLU A N 1
ATOM 716 C CA . GLU A 1 88 ? 5.138 5.618 0.103 1.00 91.50 88 GLU A CA 1
ATOM 717 C C . GLU A 1 88 ? 4.681 7.071 -0.079 1.00 91.50 88 GLU A C 1
ATOM 719 O O . GLU A 1 88 ? 4.911 7.686 -1.124 1.00 91.50 88 GLU A O 1
ATOM 724 N N . TYR A 1 89 ? 4.037 7.629 0.947 1.00 89.38 89 TYR A N 1
ATOM 725 C CA . TYR A 1 89 ? 3.718 9.050 1.024 1.00 89.38 89 TYR A CA 1
ATOM 726 C C . TYR A 1 89 ? 4.775 9.778 1.853 1.00 89.38 89 TYR A C 1
ATOM 728 O O . TYR A 1 89 ? 4.989 9.464 3.022 1.00 89.38 89 TYR A O 1
ATOM 736 N N . ALA A 1 90 ? 5.416 10.780 1.264 1.00 86.88 90 ALA A N 1
ATOM 737 C CA . ALA A 1 90 ? 6.370 11.641 1.953 1.00 86.88 90 ALA A CA 1
ATOM 738 C C . ALA A 1 90 ? 6.309 13.043 1.343 1.00 86.88 90 ALA A C 1
ATOM 740 O O . ALA A 1 90 ? 5.867 13.207 0.215 1.00 86.88 90 ALA A O 1
ATOM 741 N N . TYR A 1 91 ? 6.723 14.081 2.071 1.00 87.88 91 TYR A N 1
ATOM 742 C CA . TYR A 1 91 ? 6.875 15.442 1.519 1.00 87.88 91 TYR A CA 1
ATOM 743 C C . TYR A 1 91 ? 5.672 15.984 0.711 1.00 87.88 91 TYR A C 1
ATOM 745 O O . TYR A 1 91 ? 5.837 16.817 -0.178 1.00 87.88 91 TYR A O 1
ATOM 753 N N . GLY A 1 92 ? 4.453 15.528 1.017 1.00 87.12 92 GLY A N 1
ATOM 754 C CA . GLY A 1 92 ? 3.230 15.974 0.349 1.00 87.12 92 GLY A CA 1
ATOM 755 C C . GLY A 1 92 ? 2.840 15.217 -0.925 1.00 87.12 92 GLY A C 1
ATOM 756 O O . GLY A 1 92 ? 1.803 15.549 -1.497 1.00 87.12 92 GLY A O 1
ATOM 757 N N . ILE A 1 93 ? 3.616 14.228 -1.388 1.00 87.50 93 ILE A N 1
ATOM 758 C CA . ILE A 1 93 ? 3.285 13.440 -2.587 1.00 87.50 93 ILE A CA 1
ATOM 759 C C . ILE A 1 93 ? 3.610 11.945 -2.422 1.00 87.50 93 ILE A C 1
ATOM 761 O O . ILE A 1 93 ? 4.312 11.529 -1.501 1.00 87.50 93 ILE A O 1
ATOM 765 N N . PHE A 1 94 ? 3.071 11.128 -3.328 1.00 89.56 94 PHE A N 1
ATOM 766 C CA . PHE A 1 94 ? 3.379 9.701 -3.414 1.00 89.56 94 PHE A CA 1
ATOM 767 C C . PHE A 1 94 ? 4.625 9.452 -4.262 1.00 89.56 94 PHE A C 1
ATOM 769 O O . PHE A 1 94 ? 4.790 10.054 -5.328 1.00 89.56 94 PHE A O 1
ATOM 776 N N . TYR A 1 95 ? 5.456 8.517 -3.813 1.00 89.38 95 TYR A N 1
ATOM 777 C CA . TYR A 1 95 ? 6.677 8.098 -4.490 1.00 89.38 95 TYR A CA 1
ATOM 778 C C . TYR A 1 95 ? 6.817 6.579 -4.494 1.00 89.38 95 TYR A C 1
ATOM 780 O O . TYR A 1 95 ? 6.242 5.873 -3.667 1.00 89.38 95 TYR A O 1
ATOM 788 N N . LEU A 1 96 ? 7.647 6.108 -5.414 1.00 87.12 96 LEU A N 1
ATOM 789 C CA . LEU A 1 96 ? 8.198 4.768 -5.455 1.00 87.12 96 LEU A CA 1
ATOM 790 C C . LEU A 1 96 ? 9.565 4.798 -4.767 1.00 87.12 96 LEU A C 1
ATOM 792 O O . LEU A 1 96 ? 10.491 5.470 -5.225 1.00 87.12 96 LEU A O 1
ATOM 796 N N . ARG A 1 97 ? 9.677 4.109 -3.635 1.00 85.25 97 ARG A N 1
ATOM 797 C CA . ARG A 1 97 ? 10.907 3.988 -2.856 1.00 85.25 97 ARG A CA 1
ATOM 798 C C . ARG A 1 97 ? 11.603 2.679 -3.212 1.00 85.25 97 ARG A C 1
ATOM 800 O O . ARG A 1 97 ? 11.050 1.614 -2.947 1.00 85.25 97 ARG A O 1
ATOM 807 N N . GLY A 1 98 ? 12.786 2.790 -3.811 1.00 78.00 98 GLY A N 1
ATOM 808 C CA . GLY A 1 98 ? 13.692 1.665 -4.055 1.00 78.00 98 GLY A CA 1
ATOM 809 C C . GLY A 1 98 ? 14.738 1.517 -2.947 1.00 78.00 98 GLY A C 1
ATOM 810 O O . GLY A 1 98 ? 14.646 2.155 -1.891 1.00 78.00 98 GLY A O 1
ATOM 811 N N . ASP A 1 99 ? 15.756 0.710 -3.221 1.00 70.44 99 ASP A N 1
ATOM 812 C CA . ASP A 1 99 ? 16.760 0.254 -2.252 1.00 70.44 99 ASP A CA 1
ATOM 813 C C . ASP A 1 99 ? 17.724 1.378 -1.842 1.00 70.44 99 ASP A C 1
ATOM 815 O O . ASP A 1 99 ? 18.120 1.503 -0.684 1.00 70.44 99 ASP A O 1
ATOM 819 N N . THR A 1 100 ? 18.063 2.267 -2.775 1.00 64.00 100 THR A N 1
ATOM 820 C CA . THR A 1 100 ? 19.086 3.315 -2.591 1.00 64.00 100 THR A CA 1
ATOM 821 C C . THR A 1 100 ? 18.620 4.573 -1.841 1.00 64.00 100 THR A C 1
ATOM 823 O O . THR A 1 100 ? 19.260 5.620 -1.927 1.00 64.00 100 THR A O 1
ATOM 826 N N . HIS A 1 101 ? 17.519 4.513 -1.081 1.00 63.62 101 HIS A N 1
ATOM 827 C CA . HIS A 1 101 ? 16.872 5.671 -0.427 1.00 63.62 101 HIS A CA 1
ATOM 828 C C . HIS A 1 101 ? 16.449 6.807 -1.382 1.00 63.62 101 HIS A C 1
ATOM 830 O O . HIS A 1 101 ? 16.009 7.867 -0.928 1.00 63.62 101 HIS A O 1
ATOM 836 N N . VAL A 1 102 ? 16.536 6.600 -2.697 1.00 69.00 102 VAL A N 1
ATOM 837 C CA . VAL A 1 102 ? 16.057 7.554 -3.695 1.00 69.00 102 VAL A CA 1
ATOM 838 C C . VAL A 1 102 ? 14.536 7.432 -3.803 1.00 69.00 102 VAL A C 1
ATOM 840 O O . VAL A 1 102 ? 13.985 6.341 -3.956 1.00 69.00 102 VAL A O 1
ATOM 843 N N . LEU A 1 103 ? 13.848 8.570 -3.697 1.00 69.50 103 LEU A N 1
ATOM 844 C CA . LEU A 1 103 ? 12.406 8.662 -3.903 1.00 69.50 103 LEU A CA 1
ATOM 845 C C . LEU A 1 103 ? 12.131 8.970 -5.373 1.00 69.50 103 LEU A C 1
ATOM 847 O O . LEU A 1 103 ? 12.560 10.010 -5.874 1.00 69.50 103 LEU A O 1
ATOM 851 N N . HIS A 1 104 ? 11.390 8.095 -6.049 1.00 75.88 104 HIS A N 1
ATOM 852 C CA . HIS A 1 104 ? 11.032 8.266 -7.453 1.00 75.88 104 HIS A CA 1
ATOM 853 C C . HIS A 1 104 ? 9.57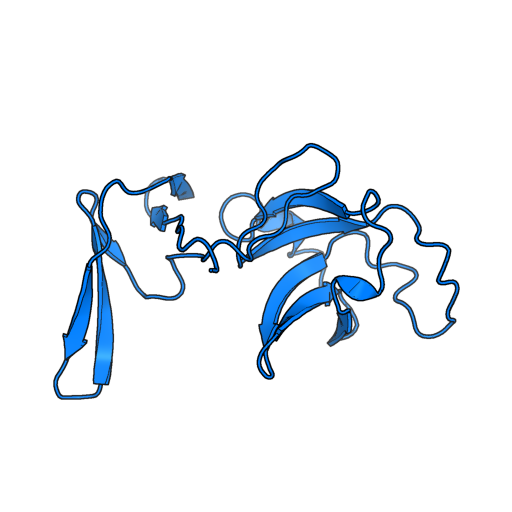4 8.726 -7.593 1.00 75.88 104 HIS A C 1
ATOM 855 O O . HIS A 1 104 ? 8.657 7.967 -7.271 1.00 75.88 104 HIS A O 1
ATOM 861 N N . PRO A 1 105 ? 9.312 9.960 -8.056 1.00 79.50 105 PRO A N 1
ATOM 862 C CA . PRO A 1 105 ? 7.960 10.406 -8.365 1.00 79.50 105 PRO A CA 1
ATOM 863 C C . PRO A 1 105 ? 7.298 9.488 -9.395 1.00 79.50 105 PRO A C 1
ATOM 865 O O . PRO A 1 105 ? 7.918 9.106 -10.384 1.00 79.50 105 PRO A O 1
ATOM 868 N N . PHE A 1 106 ? 5.997 9.228 -9.246 1.00 78.75 106 PHE A N 1
ATOM 869 C CA . PHE A 1 106 ? 5.233 8.459 -10.241 1.00 78.75 106 PHE A CA 1
ATOM 870 C C . PHE A 1 106 ? 5.281 9.068 -11.653 1.00 78.75 106 PHE A C 1
ATOM 872 O O . PHE A 1 106 ? 5.183 8.341 -12.635 1.00 78.75 106 PHE A O 1
ATOM 879 N N . ARG A 1 107 ? 5.466 10.392 -11.764 1.00 74.44 107 ARG A N 1
ATOM 880 C CA . ARG A 1 107 ? 5.592 11.106 -13.048 1.00 74.44 107 ARG A CA 1
ATOM 881 C C . ARG A 1 107 ? 6.829 10.686 -13.850 1.00 74.44 107 ARG A C 1
ATOM 883 O O . ARG A 1 107 ? 6.844 10.865 -15.063 1.00 74.44 107 ARG A O 1
ATOM 890 N N . ASP A 1 108 ? 7.862 10.173 -13.189 1.00 70.81 108 ASP A N 1
ATOM 891 C CA . ASP A 1 108 ? 9.128 9.836 -13.847 1.00 70.81 108 ASP A CA 1
ATOM 892 C C . ASP A 1 108 ? 9.066 8.478 -14.571 1.00 70.81 108 ASP A C 1
ATOM 894 O O . ASP A 1 108 ? 9.974 8.124 -15.324 1.00 70.81 108 ASP A O 1
ATOM 898 N N . TYR A 1 109 ? 7.965 7.741 -14.406 1.00 69.25 109 TYR A N 1
ATOM 899 C CA . TYR A 1 109 ? 7.672 6.508 -15.124 1.00 69.25 109 TYR A CA 1
ATOM 900 C C . TYR A 1 109 ? 6.614 6.750 -16.201 1.00 69.25 109 TYR A C 1
ATOM 902 O O . TYR A 1 109 ? 5.663 7.511 -16.012 1.00 69.25 109 TYR A O 1
ATOM 910 N N . ALA A 1 110 ? 6.770 6.091 -17.352 1.00 63.12 110 ALA A N 1
ATOM 911 C CA . ALA A 1 110 ? 5.745 6.124 -18.384 1.00 63.12 110 ALA A CA 1
ATOM 912 C C . ALA A 1 110 ? 4.472 5.453 -17.848 1.00 63.12 110 ALA A C 1
ATOM 914 O O . ALA A 1 110 ? 4.533 4.360 -17.282 1.00 63.12 110 ALA A O 1
ATOM 915 N N . TRP A 1 111 ? 3.310 6.085 -18.042 1.00 61.47 111 TRP A N 1
ATOM 916 C CA . TRP A 1 111 ? 2.014 5.454 -17.782 1.00 61.47 111 TRP A CA 1
ATOM 917 C C . TRP A 1 111 ? 1.931 4.141 -18.576 1.00 61.47 111 TRP A C 1
ATOM 919 O O . TRP A 1 111 ? 1.759 4.163 -19.791 1.00 61.47 111 TRP A O 1
ATOM 929 N N . GLY A 1 112 ? 2.120 3.006 -17.901 1.00 66.81 112 GLY A N 1
ATOM 930 C CA . GLY A 1 112 ? 2.183 1.678 -18.522 1.00 66.81 112 GLY A CA 1
ATOM 931 C C . GLY A 1 112 ? 3.394 0.829 -18.125 1.00 66.81 112 GLY A C 1
ATOM 932 O O . GLY A 1 112 ? 3.376 -0.368 -18.382 1.00 66.81 112 GLY A O 1
ATOM 933 N N . SER A 1 113 ? 4.412 1.396 -17.469 1.00 79.88 113 SER A N 1
ATOM 934 C CA . SER A 1 113 ? 5.570 0.616 -17.004 1.00 79.88 113 SER A CA 1
ATOM 935 C C . SER A 1 113 ? 5.441 0.095 -15.573 1.00 79.88 113 SER A C 1
ATOM 937 O O . SER A 1 113 ? 6.233 -0.745 -15.161 1.00 79.88 113 SER A O 1
ATOM 939 N N . ILE A 1 114 ? 4.479 0.608 -14.805 1.00 87.00 114 ILE A N 1
ATOM 940 C CA . ILE A 1 114 ? 4.272 0.255 -13.396 1.00 87.00 114 ILE A CA 1
ATOM 941 C C . ILE A 1 114 ? 3.306 -0.925 -13.312 1.00 87.00 114 ILE A C 1
ATOM 943 O O . ILE A 1 114 ? 2.231 -0.888 -13.911 1.00 87.00 114 ILE A O 1
ATOM 947 N N . GLU A 1 115 ? 3.669 -1.939 -12.538 1.00 91.56 115 GLU A N 1
ATOM 948 C CA . GLU A 1 115 ? 2.848 -3.107 -12.225 1.00 91.56 115 GLU A CA 1
ATOM 949 C C . GLU A 1 115 ? 2.901 -3.383 -10.727 1.00 91.56 115 GLU A C 1
ATOM 951 O O . GLU A 1 115 ? 3.990 -3.544 -10.180 1.00 91.56 115 GLU A O 1
ATOM 956 N N . VAL A 1 116 ? 1.750 -3.455 -10.061 1.00 94.12 116 VAL A N 1
ATOM 957 C CA . VAL A 1 116 ? 1.694 -3.892 -8.661 1.00 94.12 116 VAL A CA 1
ATOM 958 C C . VAL A 1 116 ? 1.883 -5.406 -8.621 1.00 94.12 116 VAL A C 1
ATOM 960 O O . VAL A 1 116 ? 1.166 -6.147 -9.289 1.00 94.12 116 VAL A O 1
ATOM 963 N N . ILE A 1 117 ? 2.853 -5.863 -7.833 1.00 94.19 117 ILE A N 1
ATOM 964 C CA . ILE A 1 117 ? 3.240 -7.279 -7.727 1.00 94.19 117 ILE A CA 1
ATOM 965 C C . ILE A 1 117 ? 3.118 -7.839 -6.306 1.00 94.19 117 ILE A C 1
ATOM 967 O O . ILE A 1 117 ? 3.363 -9.023 -6.094 1.00 94.19 117 ILE A O 1
ATOM 971 N N . GLY A 1 118 ? 2.729 -7.009 -5.341 1.00 94.69 118 GLY A N 1
ATOM 972 C CA . GLY A 1 118 ? 2.506 -7.410 -3.957 1.00 94.69 118 GLY A CA 1
ATOM 973 C C . GLY A 1 118 ? 2.289 -6.200 -3.059 1.00 94.69 118 GLY A C 1
ATOM 974 O O . GLY A 1 118 ? 2.111 -5.083 -3.544 1.00 94.69 118 GLY A O 1
ATOM 975 N N . ASN A 1 119 ? 2.329 -6.411 -1.749 1.00 95.12 119 ASN A N 1
ATOM 976 C CA . ASN A 1 119 ? 2.323 -5.344 -0.749 1.00 95.12 119 ASN A CA 1
ATOM 977 C C . ASN A 1 119 ? 3.159 -5.741 0.473 1.00 95.12 119 ASN A C 1
ATOM 979 O O . ASN A 1 119 ? 3.473 -6.913 0.664 1.00 95.12 119 ASN A O 1
ATOM 983 N N . ILE A 1 120 ? 3.503 -4.767 1.315 1.00 93.62 120 ILE A N 1
ATOM 984 C CA . ILE A 1 120 ? 4.367 -4.984 2.488 1.00 93.62 120 ILE A CA 1
ATOM 985 C C . ILE A 1 120 ? 3.797 -5.944 3.544 1.00 93.62 120 ILE A C 1
ATOM 987 O O . ILE A 1 120 ? 4.546 -6.387 4.410 1.00 93.62 120 ILE A O 1
ATOM 991 N N . TYR A 1 121 ? 2.497 -6.240 3.504 1.00 92.38 121 TYR A N 1
ATOM 992 C CA . TYR A 1 121 ? 1.842 -7.099 4.486 1.00 92.38 121 TYR A CA 1
ATOM 993 C C . TYR A 1 121 ? 1.795 -8.556 4.015 1.00 92.38 121 TYR A C 1
ATOM 995 O O . TYR A 1 121 ? 2.207 -9.464 4.732 1.00 92.38 121 TYR A O 1
ATOM 1003 N N . GLU A 1 122 ? 1.311 -8.782 2.793 1.00 94.25 122 GLU A N 1
ATOM 1004 C CA . GLU A 1 122 ? 1.124 -10.117 2.214 1.00 94.25 122 GLU A CA 1
ATOM 1005 C C . GLU A 1 122 ? 2.396 -10.663 1.553 1.00 94.25 122 GLU A C 1
ATOM 1007 O O . GLU A 1 122 ? 2.524 -11.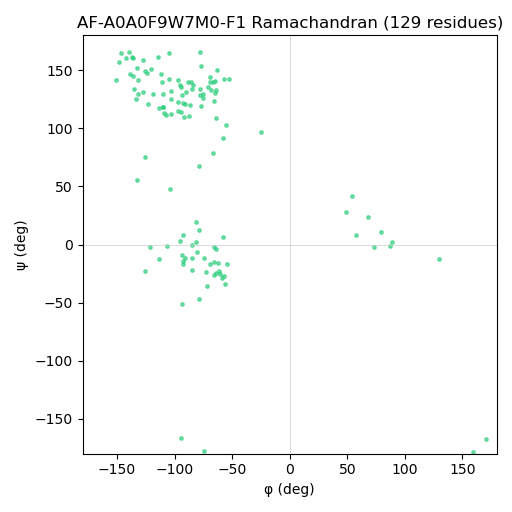878 1.413 1.00 94.25 122 GLU A O 1
ATOM 1012 N N . ASN A 1 123 ? 3.333 -9.784 1.175 1.00 93.50 123 ASN A N 1
ATOM 1013 C CA . ASN A 1 123 ? 4.574 -10.123 0.473 1.00 93.50 123 ASN A CA 1
ATOM 1014 C C . ASN A 1 123 ? 5.819 -9.460 1.098 1.00 93.50 123 ASN A C 1
ATOM 1016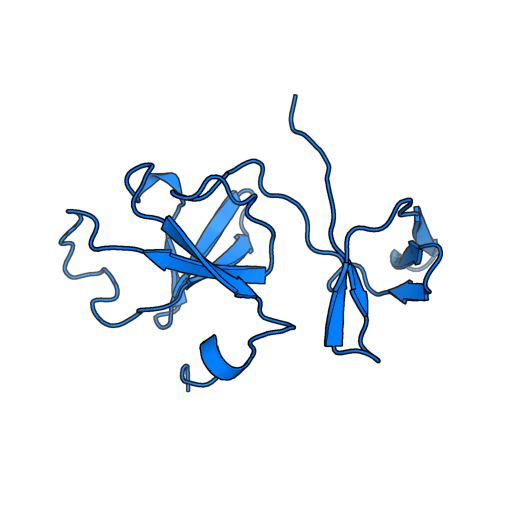 O O . ASN A 1 123 ? 6.551 -8.740 0.403 1.00 93.50 123 ASN A O 1
ATOM 1020 N N . PRO A 1 124 ? 6.085 -9.652 2.405 1.00 89.38 124 PRO A N 1
ATOM 1021 C CA . PRO A 1 124 ? 7.248 -9.053 3.060 1.00 89.38 124 PRO A CA 1
ATOM 1022 C C . PRO A 1 124 ? 8.580 -9.469 2.410 1.00 89.38 124 PRO A C 1
ATOM 1024 O O . PRO A 1 124 ? 9.518 -8.674 2.370 1.00 89.38 124 PRO A O 1
ATOM 1027 N N . GLU A 1 125 ? 8.659 -10.661 1.812 1.00 88.00 125 GLU A N 1
ATOM 1028 C CA . GLU A 1 125 ? 9.841 -11.185 1.118 1.00 88.00 125 GLU A CA 1
ATOM 1029 C C . GLU A 1 125 ? 10.295 -10.324 -0.072 1.00 88.00 125 GLU A C 1
ATOM 1031 O O . GLU A 1 125 ? 11.479 -10.310 -0.416 1.00 88.00 125 GLU A O 1
ATOM 1036 N N . LEU A 1 126 ? 9.373 -9.565 -0.678 1.00 85.62 126 LEU A N 1
ATOM 1037 C CA . LEU A 1 126 ? 9.674 -8.634 -1.769 1.00 85.62 126 LEU A CA 1
ATOM 1038 C C . LEU A 1 126 ? 10.380 -7.358 -1.274 1.00 85.62 126 LEU A C 1
ATOM 1040 O O . LEU A 1 126 ? 10.891 -6.591 -2.086 1.00 85.62 126 LEU A O 1
ATOM 1044 N N . VAL A 1 127 ? 10.419 -7.146 0.046 1.00 74.94 127 VAL A N 1
ATOM 1045 C CA . VAL A 1 127 ? 11.112 -6.043 0.736 1.00 74.94 127 VAL A CA 1
ATOM 1046 C C . VAL A 1 127 ? 12.281 -6.562 1.591 1.00 74.94 127 VAL A C 1
ATOM 1048 O O . VAL A 1 127 ? 13.108 -5.783 2.054 1.00 74.94 127 VAL A O 1
ATOM 1051 N N . GLU A 1 128 ? 12.400 -7.868 1.836 1.00 58.88 128 GLU A N 1
ATOM 1052 C CA . GLU A 1 128 ? 13.441 -8.415 2.725 1.00 58.88 128 GLU A CA 1
ATOM 1053 C C . GLU A 1 128 ? 14.799 -8.659 2.053 1.00 58.88 128 GLU A C 1
ATOM 1055 O O . GLU A 1 128 ? 15.800 -8.785 2.756 1.00 58.88 128 GLU A O 1
ATOM 1060 N N . ASN A 1 129 ? 14.892 -8.607 0.721 1.00 48.31 129 ASN A N 1
ATOM 1061 C CA . ASN A 1 129 ? 16.189 -8.582 0.023 1.00 48.31 129 ASN A CA 1
ATOM 1062 C C . ASN A 1 129 ? 16.862 -7.192 0.026 1.00 48.31 129 ASN A C 1
ATOM 1064 O O . ASN A 1 129 ? 17.848 -6.977 -0.673 1.00 48.31 129 ASN A O 1
ATOM 1068 N N . THR A 1 130 ? 16.352 -6.269 0.846 1.00 43.72 130 THR A N 1
ATOM 1069 C CA . THR A 1 130 ? 16.812 -4.880 0.990 1.00 43.72 130 THR A CA 1
ATOM 1070 C C . THR A 1 130 ? 17.635 -4.671 2.271 1.00 43.72 130 THR A C 1
ATOM 1072 O O . THR A 1 130 ? 17.374 -3.754 3.054 1.00 43.72 130 THR A O 1
ATOM 1075 N N . LYS A 1 131 ? 18.609 -5.555 2.530 1.00 33.66 131 LYS A N 1
ATOM 1076 C CA . LYS A 1 131 ? 19.632 -5.388 3.580 1.00 33.66 131 LYS A CA 1
ATOM 1077 C C . LYS A 1 131 ? 21.037 -5.418 3.002 1.00 33.66 131 LYS A C 1
ATOM 1079 O O . LYS A 1 131 ? 21.304 -6.305 2.167 1.00 33.66 131 LYS A O 1
#

Nearest PDB structures (foldseek):
  2p84-assembly1_A-2  TM=6.294E-01  e=1.482E-05  Phietavirus pv37
  2ox7-assembly1_A  TM=5.853E-01  e=6.511E-06  Enterococcus faecalis V583
  8qkh-assembly1_s  TM=5.472E-01  e=4.958E+00  Staphylococcus phage 812

Sequence (131 aa):
MREIKFRAHDPVTNKLFQPSEIIFHVEKDGHIWVNSPIGIFTPDAVPNYINLKDKNGVEIYEGDIARCEESSVRSPLYDRYATHFKVEYAYGIFYLRGDTHVLHPFRDYAWGSIEVIGNIYENPELVENTK

Solvent-accessible surface area (backbone atoms only — not comparable to full-atom values): 7916 Å² total; per-residue (Å²): 135,85,71,87,50,53,37,37,56,41,84,87,80,48,42,77,44,74,66,96,49,80,43,82,45,73,46,97,89,65,53,62,40,30,41,37,97,87,48,77,40,51,61,89,40,41,34,41,43,71,78,45,58,33,56,85,66,47,77,40,32,45,44,27,26,28,32,65,54,85,53,92,70,85,46,98,86,52,69,90,72,57,67,50,21,38,30,41,80,53,99,92,48,64,25,36,36,38,76,84,77,50,73,39,52,65,82,78,44,59,95,63,32,40,36,77,78,47,26,63,73,74,34,46,72,76,59,62,82,70,120